Protein AF-A0A8K0D5B5-F1 (afdb_monomer_lite)

Secondary structure (DSSP, 8-state):
--HHHHHHHHHHHHTSHHHHHHHHHTTTPSSP-TTS--GGGGGGGGGGG----------------------------S---------PPPPPPPP--

Radius of gyration: 24.74 Å; chains: 1; bounding box: 43×56×56 Å

Sequence (97 aa):
MRLPEICIKAWDKAATPTNIRFGFRCTGIWPFDKNIFTEEDFMCCYVTDRTKTPDKESVTSRAVESPKPGPSKLNLDASSNFEKGFVSPYPKAPERN

Structure (mmCIF, N/CA/C/O backbo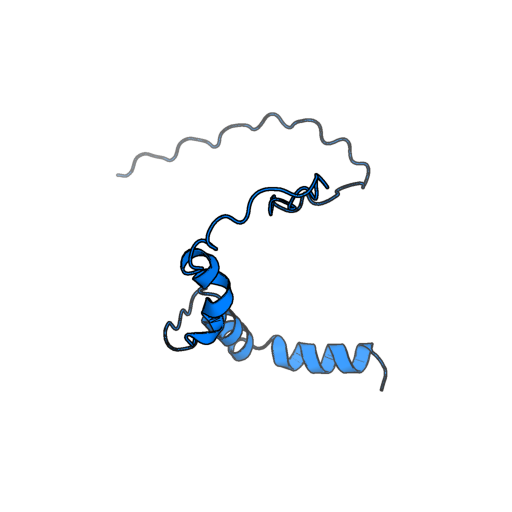ne):
data_AF-A0A8K0D5B5-F1
#
_entry.id   AF-A0A8K0D5B5-F1
#
loop_
_atom_site.group_PDB
_atom_site.id
_atom_site.type_symbol
_atom_site.label_atom_id
_atom_site.label_alt_id
_atom_site.label_comp_id
_atom_site.label_asym_id
_atom_site.label_entity_id
_atom_site.label_seq_id
_atom_site.pdbx_PDB_ins_code
_atom_site.Cartn_x
_atom_site.Cartn_y
_atom_site.Cartn_z
_atom_site.occupancy
_atom_site.B_iso_or_equiv
_atom_site.auth_seq_id
_atom_site.auth_comp_id
_atom_site.auth_asym_id
_atom_site.auth_atom_id
_atom_site.pdbx_PDB_model_num
ATOM 1 N N . MET A 1 1 ? 21.269 -17.263 -3.914 1.00 69.12 1 MET A N 1
ATOM 2 C CA . MET A 1 1 ? 20.442 -16.049 -4.062 1.00 69.12 1 MET A CA 1
ATOM 3 C C . MET A 1 1 ? 20.878 -15.076 -2.985 1.00 69.12 1 MET A C 1
ATOM 5 O O . MET A 1 1 ? 20.849 -15.456 -1.818 1.00 69.12 1 MET A O 1
ATOM 9 N N . ARG A 1 2 ? 21.392 -13.900 -3.348 1.00 91.44 2 ARG A N 1
ATOM 10 C CA . ARG A 1 2 ? 21.843 -12.904 -2.359 1.00 91.44 2 ARG A CA 1
ATOM 11 C C . ARG A 1 2 ? 20.741 -11.884 -2.082 1.00 91.44 2 ARG A C 1
ATOM 13 O O . ARG A 1 2 ? 19.934 -11.606 -2.963 1.00 91.44 2 ARG A O 1
ATOM 20 N N . LEU A 1 3 ? 20.731 -11.314 -0.874 1.00 94.81 3 LEU A N 1
ATOM 21 C CA . LEU A 1 3 ? 19.733 -10.326 -0.439 1.00 94.81 3 LEU A CA 1
ATOM 22 C C . LEU A 1 3 ? 19.490 -9.203 -1.474 1.00 94.81 3 LEU A C 1
ATOM 24 O O . LEU A 1 3 ? 18.326 -8.946 -1.778 1.00 94.81 3 LEU A O 1
ATOM 28 N N . PRO A 1 4 ? 20.524 -8.606 -2.108 1.00 96.06 4 PRO A N 1
ATOM 29 C CA . PRO A 1 4 ? 20.305 -7.566 -3.115 1.00 96.06 4 PRO A CA 1
ATOM 30 C C . PRO A 1 4 ? 19.493 -8.043 -4.326 1.00 96.06 4 PRO A C 1
ATOM 32 O O . PRO A 1 4 ? 18.618 -7.330 -4.802 1.00 96.06 4 PRO A O 1
ATOM 35 N N . GLU A 1 5 ? 19.727 -9.269 -4.800 1.00 96.19 5 GLU A N 1
ATOM 36 C CA . GLU A 1 5 ? 19.027 -9.823 -5.967 1.00 96.19 5 GLU A CA 1
ATOM 37 C C . GLU A 1 5 ? 17.532 -10.030 -5.696 1.00 96.19 5 GLU A C 1
ATOM 39 O O . GLU A 1 5 ? 16.712 -9.912 -6.606 1.00 96.19 5 GLU A O 1
ATOM 44 N N . ILE A 1 6 ? 17.168 -10.352 -4.451 1.00 96.12 6 ILE A N 1
ATOM 45 C CA . ILE A 1 6 ? 15.772 -10.520 -4.029 1.00 96.12 6 ILE A CA 1
ATOM 46 C C . ILE A 1 6 ? 15.088 -9.156 -3.967 1.00 96.12 6 ILE A C 1
ATOM 48 O O . ILE A 1 6 ? 13.995 -8.996 -4.509 1.00 96.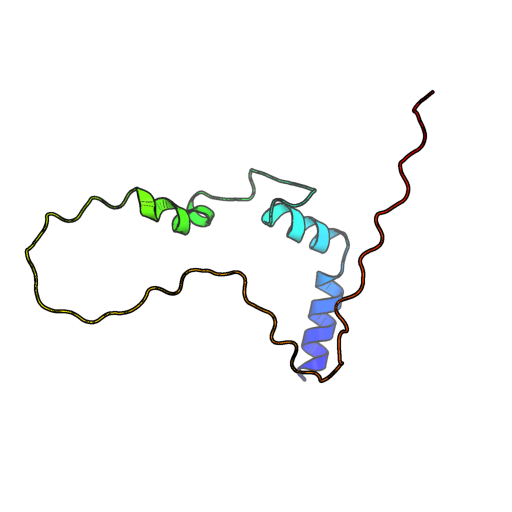12 6 ILE A O 1
ATOM 52 N N . CYS A 1 7 ? 15.750 -8.168 -3.360 1.00 95.81 7 CYS A N 1
ATOM 53 C CA . CYS A 1 7 ? 15.220 -6.814 -3.241 1.00 95.81 7 CYS A CA 1
ATOM 54 C C . CYS A 1 7 ? 14.993 -6.167 -4.610 1.00 95.81 7 CYS A C 1
ATOM 56 O O . CYS A 1 7 ? 13.930 -5.597 -4.824 1.00 95.81 7 CYS A O 1
ATOM 58 N N . ILE A 1 8 ? 15.933 -6.308 -5.551 1.00 96.75 8 ILE A N 1
ATOM 59 C CA . ILE A 1 8 ? 15.790 -5.765 -6.913 1.00 96.75 8 ILE A CA 1
ATOM 60 C C . ILE A 1 8 ? 14.578 -6.388 -7.617 1.00 96.75 8 ILE A C 1
ATOM 62 O O . ILE A 1 8 ? 13.713 -5.676 -8.117 1.00 96.75 8 ILE A O 1
ATOM 66 N N . LYS A 1 9 ? 14.439 -7.719 -7.567 1.00 95.44 9 LYS A N 1
ATOM 67 C CA . LYS A 1 9 ? 13.289 -8.415 -8.170 1.00 95.44 9 LYS A CA 1
ATOM 68 C C . LYS A 1 9 ? 11.949 -8.012 -7.551 1.00 95.44 9 LYS A C 1
ATOM 70 O O . LYS A 1 9 ? 10.936 -7.996 -8.248 1.00 95.44 9 LYS A O 1
ATOM 75 N N . ALA A 1 10 ? 11.919 -7.748 -6.245 1.00 94.50 10 ALA A N 1
ATOM 76 C CA . ALA A 1 10 ? 10.726 -7.258 -5.562 1.00 94.50 10 ALA A CA 1
ATOM 77 C C . ALA A 1 10 ? 10.422 -5.800 -5.942 1.00 94.50 10 ALA A C 1
ATOM 79 O O . ALA A 1 10 ? 9.267 -5.470 -6.209 1.00 94.50 10 ALA A O 1
ATOM 80 N N . TRP A 1 11 ? 11.456 -4.960 -6.019 1.00 94.88 11 TRP A N 1
ATOM 81 C CA . TRP A 1 11 ? 11.357 -3.553 -6.392 1.00 94.88 11 TRP A CA 1
ATOM 82 C C . TRP A 1 11 ? 10.763 -3.372 -7.786 1.00 94.88 11 TRP A C 1
ATOM 84 O O . TRP A 1 11 ? 9.765 -2.669 -7.922 1.00 94.88 11 TRP A O 1
ATOM 94 N N . ASP A 1 12 ? 11.290 -4.072 -8.792 1.00 95.50 12 ASP A N 1
ATOM 95 C CA . ASP A 1 12 ? 10.818 -3.959 -10.179 1.00 95.50 12 ASP A CA 1
ATOM 96 C C . ASP A 1 12 ? 9.330 -4.309 -10.318 1.00 95.50 12 ASP A C 1
ATOM 98 O O . ASP A 1 12 ? 8.611 -3.734 -11.134 1.00 95.50 12 ASP A O 1
ATOM 102 N N . LYS A 1 13 ? 8.836 -5.233 -9.485 1.00 94.75 13 LYS A N 1
ATOM 103 C CA . LYS A 1 13 ? 7.411 -5.575 -9.431 1.00 94.75 13 LYS A CA 1
ATOM 104 C C . LYS A 1 13 ? 6.604 -4.512 -8.692 1.00 94.75 13 LYS A C 1
ATOM 106 O O . LYS A 1 13 ? 5.539 -4.116 -9.166 1.00 94.75 13 LYS A O 1
ATOM 111 N N . ALA A 1 14 ? 7.065 -4.068 -7.526 1.00 93.69 14 ALA A N 1
ATOM 112 C CA . ALA A 1 14 ? 6.332 -3.135 -6.674 1.00 93.69 14 ALA A CA 1
ATOM 113 C C . ALA A 1 14 ? 6.240 -1.725 -7.281 1.00 93.69 14 ALA A C 1
ATOM 115 O O . ALA A 1 14 ? 5.173 -1.115 -7.243 1.00 93.69 14 ALA A O 1
ATOM 116 N N . ALA A 1 15 ? 7.315 -1.233 -7.900 1.00 93.94 15 ALA A N 1
ATOM 117 C CA . ALA A 1 15 ? 7.442 0.123 -8.439 1.00 93.94 15 ALA A CA 1
ATOM 118 C C . ALA A 1 15 ? 6.730 0.331 -9.793 1.00 93.94 15 ALA A C 1
ATOM 120 O O . ALA A 1 15 ? 7.125 1.172 -10.599 1.00 93.94 15 ALA A O 1
ATOM 121 N N . THR A 1 16 ? 5.662 -0.423 -10.059 1.00 95.38 16 THR A N 1
ATOM 122 C CA . THR A 1 16 ? 4.811 -0.222 -11.236 1.00 95.38 16 THR A CA 1
ATOM 123 C C . THR A 1 16 ? 3.630 0.688 -10.887 1.00 95.38 16 THR A C 1
ATOM 125 O O . THR A 1 16 ? 3.087 0.588 -9.782 1.00 95.38 16 THR A O 1
ATOM 128 N N . PRO A 1 17 ? 3.151 1.544 -11.813 1.00 91.44 17 PRO A N 1
ATOM 129 C CA . PRO A 1 17 ? 2.003 2.416 -11.549 1.00 91.44 17 PRO A CA 1
ATOM 130 C C . PRO A 1 17 ? 0.762 1.655 -11.071 1.00 91.44 17 PRO A C 1
ATOM 132 O O . PRO A 1 17 ? 0.004 2.153 -10.243 1.00 91.44 17 PRO A O 1
ATOM 135 N N . THR A 1 18 ? 0.565 0.438 -11.575 1.00 91.94 18 THR A N 1
ATOM 136 C CA . THR A 1 18 ? -0.535 -0.443 -11.187 1.00 91.94 18 THR A CA 1
ATOM 137 C C . THR A 1 18 ? -0.436 -0.847 -9.715 1.00 91.94 18 THR A C 1
ATOM 139 O O . THR A 1 18 ? -1.390 -0.642 -8.967 1.00 91.94 18 THR A O 1
ATOM 142 N N . ASN A 1 19 ? 0.719 -1.350 -9.274 1.00 91.06 19 ASN A N 1
ATOM 143 C CA . ASN A 1 19 ? 0.899 -1.822 -7.899 1.00 91.06 19 ASN A CA 1
ATOM 144 C C . ASN A 1 19 ? 0.938 -0.671 -6.888 1.00 91.06 19 ASN A C 1
ATOM 146 O O . ASN A 1 19 ? 0.364 -0.792 -5.808 1.00 91.06 19 ASN A O 1
ATOM 150 N N . ILE A 1 20 ? 1.500 0.480 -7.268 1.00 90.00 20 ILE A N 1
ATOM 151 C CA . ILE A 1 20 ? 1.442 1.705 -6.457 1.00 90.00 20 ILE A CA 1
ATOM 152 C C . ILE A 1 20 ? -0.017 2.133 -6.231 1.00 90.00 20 ILE A C 1
ATOM 154 O O . ILE A 1 20 ? -0.422 2.385 -5.097 1.00 90.00 20 ILE A O 1
ATOM 158 N N . ARG A 1 21 ? -0.841 2.164 -7.290 1.00 88.38 21 ARG A N 1
ATOM 159 C CA . ARG A 1 21 ? -2.272 2.509 -7.177 1.00 88.38 21 ARG A CA 1
ATOM 160 C C . ARG A 1 21 ? -3.040 1.514 -6.311 1.00 88.38 21 ARG A C 1
ATOM 162 O O . ARG A 1 21 ? -3.917 1.938 -5.568 1.00 88.38 21 ARG A O 1
ATOM 169 N N . PHE A 1 22 ? -2.726 0.221 -6.395 1.0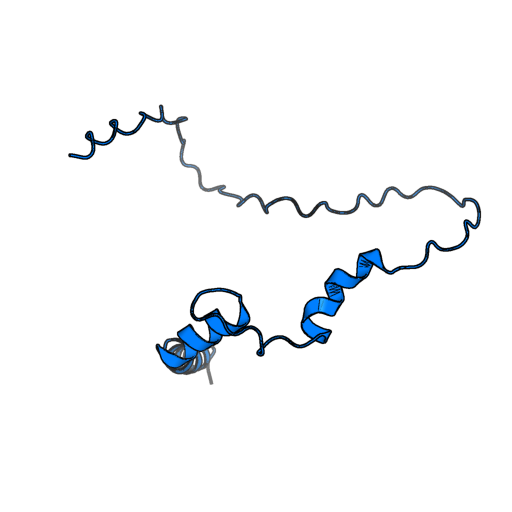0 85.62 22 PHE A N 1
ATOM 170 C CA . PHE A 1 22 ? -3.315 -0.784 -5.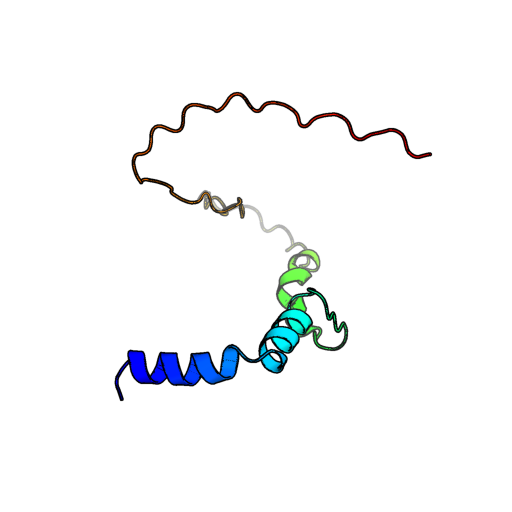507 1.00 85.62 22 PHE A CA 1
ATOM 171 C C . PHE A 1 22 ? -2.962 -0.535 -4.036 1.00 85.62 22 PHE A C 1
ATOM 173 O O . PHE A 1 22 ? -3.846 -0.626 -3.191 1.00 85.62 22 PHE A O 1
ATOM 180 N N . GLY A 1 23 ? -1.725 -0.132 -3.732 1.00 82.69 23 GLY A N 1
ATOM 181 C CA . GLY A 1 23 ? -1.334 0.254 -2.372 1.00 82.69 23 GLY A CA 1
ATOM 182 C C . GLY A 1 23 ? -2.140 1.436 -1.816 1.00 82.69 23 GLY A C 1
ATOM 183 O O . GLY A 1 23 ? -2.506 1.443 -0.641 1.00 82.69 23 GLY A O 1
ATOM 184 N N . PHE A 1 24 ? -2.486 2.415 -2.656 1.00 84.44 24 PHE A N 1
ATOM 185 C CA . PHE A 1 24 ? -3.325 3.543 -2.235 1.00 84.44 24 PHE A CA 1
ATOM 186 C C . PHE A 1 24 ? -4.780 3.143 -1.970 1.00 84.44 24 PHE A C 1
ATOM 188 O O . PHE A 1 24 ? -5.342 3.568 -0.959 1.00 84.44 24 PHE A O 1
ATOM 195 N N . ARG A 1 25 ? -5.347 2.237 -2.781 1.00 83.31 25 ARG A N 1
ATOM 196 C CA . ARG A 1 25 ? -6.709 1.708 -2.569 1.00 83.31 25 ARG A CA 1
ATOM 197 C C . ARG A 1 25 ? -6.905 1.151 -1.160 1.00 83.31 25 ARG A C 1
ATOM 199 O O . ARG A 1 25 ? -7.908 1.473 -0.533 1.00 83.31 25 ARG A O 1
ATOM 206 N N . CYS A 1 26 ? -5.926 0.403 -0.649 1.00 75.75 26 CYS A N 1
ATOM 207 C CA . CYS A 1 26 ? -5.967 -0.221 0.679 1.00 75.75 26 CYS A CA 1
ATOM 208 C C . CYS A 1 26 ? -5.656 0.721 1.851 1.00 75.75 26 CYS A C 1
ATOM 210 O O . CYS A 1 26 ? -5.707 0.289 2.993 1.00 75.75 26 CYS A O 1
ATOM 212 N N . THR A 1 27 ? -5.253 1.971 1.617 1.00 74.62 27 THR A N 1
ATOM 213 C CA . THR A 1 27 ? -4.823 2.890 2.695 1.00 74.62 27 THR A CA 1
ATOM 214 C C . THR A 1 27 ? -5.733 4.104 2.843 1.00 74.62 27 THR A C 1
ATOM 216 O O . THR A 1 27 ? -5.449 4.999 3.634 1.00 74.62 27 THR A O 1
ATOM 219 N N . GLY A 1 28 ? -6.835 4.154 2.089 1.00 73.50 28 GLY A N 1
ATOM 220 C CA . GLY A 1 28 ? -7.724 5.315 2.088 1.00 73.50 28 GLY A CA 1
ATOM 221 C C . GLY A 1 28 ? -7.202 6.496 1.261 1.00 73.50 28 GLY A C 1
ATOM 222 O O . GLY A 1 28 ? -7.813 7.562 1.271 1.00 73.50 28 GLY A O 1
ATOM 223 N N . ILE A 1 29 ? -6.084 6.330 0.542 1.00 81.69 29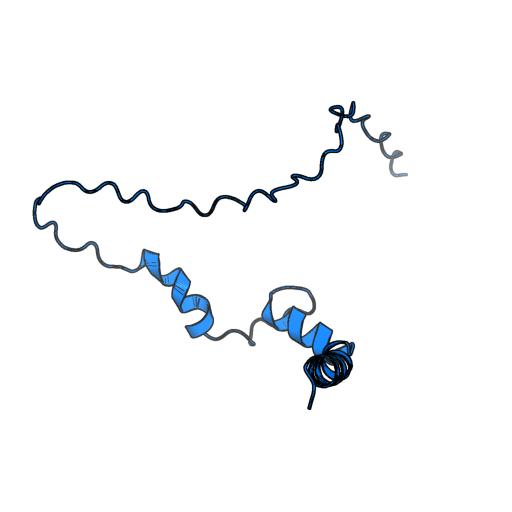 ILE A N 1
ATOM 224 C CA . ILE A 1 29 ? -5.476 7.362 -0.309 1.00 81.69 29 ILE A CA 1
ATOM 225 C C . ILE A 1 29 ? -5.987 7.188 -1.746 1.00 81.69 29 ILE A C 1
ATOM 227 O O . ILE A 1 29 ? -6.223 6.076 -2.208 1.00 81.69 29 ILE A O 1
ATOM 231 N N . TRP A 1 30 ? -6.187 8.285 -2.481 1.00 76.75 30 TRP A N 1
ATOM 232 C CA . TRP A 1 30 ? -6.706 8.218 -3.851 1.00 76.75 30 TRP A CA 1
ATOM 233 C C . TRP A 1 30 ? -5.796 7.387 -4.788 1.00 76.75 30 TRP A C 1
ATOM 235 O O . TRP A 1 30 ? -4.590 7.642 -4.837 1.00 76.75 30 TRP A O 1
ATOM 245 N N . PRO A 1 31 ? -6.340 6.458 -5.603 1.00 81.94 31 PRO A N 1
ATOM 246 C CA . PRO A 1 31 ? -7.758 6.112 -5.744 1.00 81.94 31 PRO A CA 1
ATOM 247 C C . PRO A 1 31 ? -8.275 5.278 -4.568 1.00 81.94 31 PRO A C 1
ATOM 249 O O . PRO A 1 31 ? -7.735 4.218 -4.284 1.00 81.94 31 PRO A O 1
ATOM 252 N N . PHE A 1 32 ? -9.354 5.742 -3.938 1.00 81.75 32 PHE A N 1
ATOM 253 C CA . PHE A 1 32 ? -9.974 5.089 -2.786 1.00 81.75 32 PHE A CA 1
ATOM 254 C C . PHE A 1 32 ? -10.993 4.036 -3.233 1.00 81.75 32 PHE A C 1
ATOM 256 O O . PHE A 1 32 ? -11.834 4.318 -4.088 1.00 81.75 32 PHE A O 1
ATOM 263 N N . ASP A 1 33 ? -10.942 2.848 -2.632 1.00 86.00 33 ASP A N 1
ATOM 264 C CA . ASP A 1 33 ? -11.944 1.797 -2.809 1.00 86.00 33 ASP A CA 1
ATOM 265 C C . ASP A 1 33 ? -12.461 1.351 -1.438 1.00 86.00 33 ASP A C 1
ATOM 267 O O . ASP A 1 33 ? -11.736 0.738 -0.663 1.00 86.00 33 ASP A O 1
ATOM 271 N N . LYS A 1 34 ? -13.720 1.666 -1.124 1.00 83.12 34 LYS A N 1
ATOM 272 C CA . LYS A 1 34 ? -14.319 1.333 0.178 1.00 83.12 34 LYS A CA 1
ATOM 273 C C . LYS A 1 34 ? -14.618 -0.157 0.349 1.00 83.12 34 LYS A C 1
ATOM 275 O O . LYS A 1 34 ? -14.813 -0.598 1.472 1.00 83.12 34 LYS A O 1
ATOM 280 N N . ASN A 1 35 ? -14.714 -0.904 -0.751 1.00 88.31 35 ASN A N 1
ATOM 281 C CA . ASN A 1 35 ? -15.115 -2.311 -0.720 1.00 88.31 35 ASN A CA 1
ATOM 282 C C . ASN A 1 35 ? -13.915 -3.248 -0.528 1.00 88.31 35 ASN A C 1
ATOM 284 O O . ASN A 1 35 ? -14.096 -4.461 -0.492 1.00 88.31 35 ASN A O 1
ATOM 288 N N . ILE A 1 36 ? -12.696 -2.699 -0.472 1.00 87.81 36 ILE A N 1
ATOM 289 C CA . ILE A 1 36 ? -11.470 -3.482 -0.303 1.00 87.81 36 ILE A CA 1
ATOM 290 C C . ILE A 1 36 ? -11.229 -3.890 1.151 1.00 87.81 36 ILE A C 1
ATOM 292 O O . ILE A 1 36 ? -10.528 -4.869 1.382 1.00 87.81 36 ILE A O 1
ATOM 296 N N . PHE A 1 37 ? -11.796 -3.144 2.102 1.00 85.06 37 PHE A N 1
ATOM 297 C CA . PHE A 1 37 ? -11.687 -3.432 3.525 1.00 85.06 37 PHE A CA 1
ATOM 298 C C . PHE A 1 37 ? -12.809 -4.366 3.953 1.00 85.06 37 PHE A C 1
ATOM 300 O O . PHE A 1 37 ? -13.975 -4.131 3.617 1.00 85.06 37 PHE A O 1
ATOM 307 N N . THR A 1 38 ? -12.465 -5.399 4.711 1.00 89.06 38 THR A N 1
ATOM 308 C CA . THR A 1 38 ? -13.444 -6.264 5.370 1.00 89.06 38 THR A CA 1
ATOM 309 C C . THR A 1 38 ? -13.645 -5.828 6.819 1.00 89.06 38 THR A C 1
ATOM 311 O O . THR A 1 38 ? -12.907 -4.996 7.343 1.00 89.06 38 THR A O 1
ATOM 314 N N . GLU A 1 39 ? -14.662 -6.372 7.488 1.00 87.06 39 GLU A N 1
ATOM 315 C CA . GLU A 1 39 ? -14.922 -6.072 8.903 1.00 87.06 39 GLU A CA 1
ATOM 316 C C . GLU A 1 39 ? -13.716 -6.449 9.788 1.00 87.06 39 GLU A C 1
ATOM 318 O O . GLU A 1 39 ? -13.404 -5.772 10.770 1.00 87.06 39 GLU A O 1
ATOM 323 N N . GLU A 1 40 ? -12.977 -7.495 9.400 1.00 88.56 40 GLU A N 1
ATOM 324 C CA . GLU A 1 40 ? -11.773 -7.956 10.092 1.00 88.56 40 GLU A CA 1
ATOM 325 C C . GLU A 1 40 ? -10.670 -6.888 10.146 1.00 88.56 40 GLU A C 1
ATOM 327 O O . GLU A 1 40 ? -9.973 -6.777 11.159 1.00 88.56 40 GLU A O 1
ATOM 332 N N . ASP A 1 41 ? -10.546 -6.051 9.111 1.00 85.88 41 ASP A N 1
ATOM 333 C CA . ASP A 1 41 ? -9.566 -4.957 9.063 1.00 85.88 41 ASP A CA 1
ATOM 334 C C . ASP A 1 41 ? -9.842 -3.880 10.132 1.00 85.88 41 ASP A C 1
ATOM 336 O O . ASP A 1 41 ? -8.936 -3.142 10.534 1.00 85.88 41 ASP A O 1
ATOM 340 N N . PHE A 1 42 ? -11.074 -3.822 10.652 1.00 85.88 42 PHE A N 1
ATOM 341 C CA . PHE A 1 42 ? -11.505 -2.906 11.711 1.00 85.88 42 PHE A CA 1
ATOM 342 C C . PHE A 1 42 ? -11.546 -3.561 13.100 1.00 85.88 42 PHE A C 1
ATOM 344 O O . PHE A 1 42 ? -11.908 -2.898 14.075 1.00 85.88 42 PHE A O 1
ATOM 351 N N . MET A 1 43 ? -11.104 -4.820 13.254 1.00 85.88 43 MET A N 1
ATOM 352 C CA . MET A 1 43 ? -11.172 -5.546 14.534 1.00 85.88 43 MET A CA 1
ATOM 353 C C . MET A 1 43 ? -10.491 -4.839 15.707 1.00 85.88 43 MET A C 1
ATOM 355 O O . MET A 1 43 ? -10.950 -4.910 16.850 1.00 85.88 43 MET A O 1
ATOM 359 N N . CYS A 1 44 ? -9.409 -4.112 15.433 1.00 78.31 44 CYS A N 1
ATOM 360 C CA . CYS A 1 44 ? -8.692 -3.329 16.436 1.00 78.31 44 CYS A CA 1
ATOM 361 C C . CYS A 1 44 ? -9.503 -2.138 16.979 1.00 78.31 44 CYS A C 1
ATOM 363 O O . CYS A 1 44 ? -9.141 -1.591 18.021 1.00 78.31 44 CYS A O 1
ATOM 365 N N . CYS A 1 45 ? -10.586 -1.731 16.311 1.00 82.06 45 CYS A N 1
ATOM 366 C CA . CYS A 1 45 ? -11.430 -0.608 16.710 1.00 82.06 45 CYS A CA 1
ATOM 367 C C . CYS A 1 45 ? -12.550 -0.999 17.694 1.00 82.06 45 CYS A C 1
ATOM 369 O O . CYS A 1 45 ? -12.997 -0.127 18.434 1.00 82.06 45 CYS A O 1
ATOM 371 N N . TYR A 1 46 ? -12.931 -2.280 17.822 1.00 83.75 46 TYR A N 1
ATOM 372 C CA . TYR A 1 46 ? -13.987 -2.736 18.759 1.00 83.75 46 TYR A CA 1
ATOM 373 C C . TYR A 1 46 ? -13.573 -2.731 20.242 1.00 83.75 46 TYR A C 1
ATOM 375 O O . TYR A 1 46 ? -14.180 -3.386 21.090 1.00 83.75 46 TYR A O 1
ATOM 383 N N . VAL A 1 47 ? -12.521 -1.996 20.608 1.00 77.06 47 VAL A N 1
ATOM 384 C CA . VAL A 1 47 ? -12.100 -1.834 22.010 1.00 77.06 47 VAL A CA 1
ATOM 385 C C . VAL A 1 47 ? -13.202 -1.168 22.845 1.00 77.06 47 VAL A C 1
ATOM 387 O O . VAL A 1 47 ? -13.269 -1.402 24.051 1.00 77.06 47 VAL A O 1
ATOM 390 N N . THR A 1 48 ? -14.086 -0.396 22.208 1.00 81.31 48 THR A N 1
ATOM 391 C CA . THR A 1 48 ? -15.244 0.253 22.835 1.00 81.31 48 THR A CA 1
ATOM 392 C C . THR A 1 48 ? -16.366 -0.707 23.228 1.00 81.31 48 THR A C 1
ATOM 394 O O . THR A 1 48 ? -17.094 -0.398 24.166 1.00 81.31 48 THR A O 1
ATOM 397 N N . ASP A 1 49 ? -16.474 -1.880 22.596 1.00 77.56 49 ASP A N 1
ATOM 398 C CA . ASP A 1 49 ? -17.585 -2.826 22.823 1.00 77.56 49 ASP A CA 1
ATOM 399 C C . ASP A 1 49 ? -17.297 -3.837 23.940 1.00 77.56 49 ASP A C 1
ATOM 401 O O . ASP A 1 49 ? -18.069 -4.760 24.211 1.00 77.56 49 ASP A O 1
ATOM 405 N N . ARG A 1 50 ? -16.166 -3.667 24.631 1.00 79.19 50 ARG A N 1
ATOM 406 C CA . ARG A 1 50 ? -15.819 -4.476 25.796 1.00 79.19 50 ARG A CA 1
ATOM 407 C C . ARG A 1 50 ? -16.802 -4.161 26.919 1.00 79.19 50 ARG A C 1
ATOM 409 O O . ARG A 1 50 ? -16.811 -3.056 27.459 1.00 79.19 50 ARG A O 1
ATOM 416 N N . THR A 1 51 ? -17.596 -5.152 27.316 1.00 80.69 51 THR A N 1
ATOM 417 C CA . THR A 1 51 ? -18.432 -5.057 28.517 1.00 80.69 51 THR A CA 1
ATOM 418 C C . THR A 1 51 ? -17.554 -4.695 29.711 1.00 80.69 51 THR A C 1
ATOM 420 O O . THR A 1 51 ? -16.538 -5.360 29.938 1.00 80.69 51 THR A O 1
ATOM 423 N N . LYS A 1 52 ? -17.938 -3.672 30.486 1.00 76.12 52 LYS A N 1
ATOM 424 C CA . LYS A 1 52 ? -17.274 -3.354 31.755 1.00 76.12 52 LYS A CA 1
ATOM 425 C C . LYS A 1 52 ? -17.282 -4.628 32.601 1.00 76.12 52 LYS A C 1
ATOM 427 O O . LYS A 1 52 ? -18.351 -5.120 32.958 1.00 76.12 52 LYS A O 1
ATOM 432 N N . THR A 1 53 ? -16.111 -5.205 32.863 1.00 73.38 53 THR A N 1
ATOM 433 C CA . THR A 1 53 ? -16.012 -6.356 33.764 1.00 73.38 53 THR A CA 1
ATOM 434 C C . THR A 1 53 ? -16.615 -5.948 35.106 1.00 73.38 53 THR A C 1
ATOM 436 O O . THR A 1 53 ? -16.254 -4.873 35.591 1.00 73.38 53 THR A O 1
ATOM 439 N N . PRO A 1 54 ? -17.529 -6.742 35.694 1.00 69.19 54 PRO A N 1
ATOM 440 C CA . PRO A 1 54 ? -18.088 -6.424 36.999 1.00 69.19 54 PRO A CA 1
ATOM 441 C C . PRO A 1 54 ? -16.935 -6.293 37.991 1.00 69.19 54 PRO A C 1
ATOM 443 O O . PRO A 1 54 ? -16.074 -7.173 38.071 1.00 69.19 54 PRO A O 1
ATOM 446 N N . ASP A 1 55 ? -16.899 -5.146 38.663 1.00 60.53 55 ASP A N 1
ATOM 447 C CA . ASP A 1 55 ? -15.825 -4.718 39.546 1.00 60.53 55 ASP A CA 1
ATOM 448 C C . ASP A 1 55 ? -15.581 -5.805 40.614 1.00 60.53 55 ASP A C 1
ATOM 450 O O . ASP A 1 55 ? -16.370 -5.978 41.540 1.00 60.53 55 ASP A O 1
ATOM 454 N N . LYS A 1 56 ? -14.501 -6.583 40.470 1.00 60.25 56 LYS A N 1
ATOM 455 C CA . LYS A 1 56 ? -13.928 -7.332 41.592 1.00 60.25 56 LYS A CA 1
ATOM 456 C C . LYS A 1 56 ? -12.867 -6.443 42.215 1.00 60.25 56 LYS A C 1
ATOM 458 O O . LYS A 1 56 ? -11.869 -6.115 41.578 1.00 60.25 56 LYS A O 1
ATOM 463 N N . GLU A 1 57 ? -13.152 -6.015 43.435 1.00 57.00 57 GLU A N 1
ATOM 464 C CA . GLU A 1 57 ? -12.332 -5.125 44.243 1.00 57.00 57 GLU A CA 1
ATOM 465 C C . GLU A 1 57 ? -10.864 -5.590 44.338 1.00 57.00 57 GLU A C 1
ATOM 467 O O . GLU A 1 57 ? -10.561 -6.753 44.594 1.00 57.00 57 GLU A O 1
ATOM 472 N N . SER A 1 58 ? -9.976 -4.626 44.082 1.00 61.94 58 SER A N 1
ATOM 473 C CA . SER A 1 58 ? -8.561 -4.482 44.458 1.00 61.94 58 SER A CA 1
ATOM 474 C C . SER A 1 58 ? -7.727 -5.715 44.849 1.00 61.94 58 SER A C 1
ATOM 476 O O . SER A 1 58 ? -7.855 -6.227 45.959 1.00 61.94 58 SER A O 1
ATOM 478 N N . VAL A 1 59 ? -6.665 -5.978 44.073 1.00 50.41 59 VAL A N 1
ATOM 479 C CA . VAL A 1 59 ? -5.341 -6.273 44.656 1.00 50.41 59 VAL A CA 1
ATOM 480 C C . VAL A 1 59 ? -4.242 -5.505 43.902 1.00 50.41 59 VAL A C 1
ATOM 482 O O . VAL A 1 59 ? -3.916 -5.802 42.759 1.00 50.41 59 VAL A O 1
ATOM 485 N N . THR A 1 60 ? -3.707 -4.503 44.603 1.00 43.75 60 THR A N 1
ATOM 486 C CA . THR A 1 60 ? -2.321 -3.996 44.629 1.00 43.75 60 THR A CA 1
ATOM 487 C C . THR A 1 60 ? -1.585 -3.678 43.314 1.00 43.75 60 THR A C 1
ATOM 489 O O . THR A 1 60 ? -1.039 -4.534 42.626 1.00 43.75 60 THR A O 1
ATOM 492 N N . SER A 1 61 ? -1.475 -2.365 43.079 1.00 57.69 61 SER A N 1
ATOM 493 C CA . SER A 1 61 ? -0.434 -1.603 42.369 1.00 57.69 61 SER A CA 1
ATOM 494 C C . SER A 1 61 ? 0.727 -2.364 41.699 1.00 57.69 61 SER A C 1
ATOM 496 O O . SER A 1 61 ? 1.710 -2.731 42.347 1.00 57.69 61 SER A O 1
ATOM 498 N N . ARG A 1 62 ? 0.731 -2.361 40.363 1.00 52.00 62 ARG A N 1
ATOM 499 C CA . ARG A 1 62 ? 1.924 -2.011 39.578 1.00 52.00 62 ARG A CA 1
ATOM 500 C C . ARG A 1 62 ? 1.509 -1.000 38.520 1.00 52.00 62 ARG A C 1
ATOM 502 O O . ARG A 1 62 ? 0.701 -1.312 37.652 1.00 52.00 62 ARG A O 1
ATOM 509 N N . ALA A 1 63 ? 2.039 0.215 38.626 1.00 52.41 63 ALA A N 1
ATOM 510 C CA . ALA A 1 63 ? 1.930 1.219 37.582 1.00 52.41 63 ALA A CA 1
ATOM 511 C C . ALA A 1 63 ? 2.669 0.705 36.338 1.00 52.41 63 ALA A C 1
ATOM 513 O O . ALA A 1 63 ? 3.879 0.863 36.215 1.00 52.41 63 ALA A O 1
ATOM 514 N N . VAL A 1 64 ? 1.948 0.034 35.442 1.00 50.78 64 VAL A N 1
ATOM 515 C CA . VAL A 1 64 ? 2.374 -0.114 34.052 1.00 50.78 64 VAL A CA 1
ATOM 516 C C . VAL A 1 64 ? 1.700 1.026 33.316 1.00 50.78 64 VAL A C 1
ATOM 518 O O . VAL A 1 64 ? 0.535 0.953 32.926 1.00 50.78 64 VAL A O 1
ATOM 521 N N . GLU A 1 65 ? 2.427 2.133 33.240 1.00 51.16 65 GLU A N 1
ATOM 522 C CA . GLU A 1 65 ? 2.076 3.279 32.422 1.00 51.16 65 GLU A CA 1
ATOM 523 C C . GLU A 1 65 ? 1.843 2.775 30.993 1.00 51.16 65 GLU A C 1
ATOM 525 O O . GLU A 1 65 ? 2.748 2.267 30.332 1.00 51.16 65 GLU A O 1
ATOM 530 N N . SER A 1 66 ? 0.589 2.819 30.544 1.00 61.84 66 SER A N 1
ATOM 531 C CA . SER A 1 66 ? 0.250 2.487 29.164 1.00 61.84 66 SER A CA 1
ATOM 532 C C . SER A 1 66 ? 0.980 3.484 28.262 1.00 61.84 66 SER A C 1
ATOM 534 O O . SER A 1 66 ? 0.797 4.689 28.472 1.00 61.84 66 SER A O 1
ATOM 536 N N . PRO A 1 67 ? 1.792 3.055 27.276 1.00 57.66 67 PRO A N 1
ATOM 537 C CA . PRO A 1 67 ? 2.399 3.997 26.355 1.00 57.66 67 PRO A CA 1
ATOM 538 C C . PRO A 1 67 ? 1.259 4.684 25.610 1.00 57.66 67 PRO A C 1
ATOM 540 O O . PRO A 1 67 ? 0.563 4.063 24.807 1.00 57.66 67 PRO A O 1
ATOM 543 N N . LYS A 1 68 ? 1.023 5.967 25.899 1.00 66.06 68 LYS A N 1
ATOM 544 C CA . LYS A 1 68 ? 0.210 6.799 25.014 1.00 66.06 68 LYS A CA 1
ATOM 545 C C . LYS A 1 68 ? 0.867 6.693 23.636 1.00 66.06 68 LYS A C 1
ATOM 547 O O . LYS A 1 68 ? 2.083 6.898 23.569 1.00 66.06 68 LYS A O 1
ATOM 552 N N . PRO A 1 69 ? 0.128 6.391 22.555 1.00 56.12 69 PRO A N 1
ATOM 553 C CA . PRO A 1 69 ? 0.649 6.568 21.211 1.00 56.12 69 PRO A CA 1
ATOM 554 C C . PRO A 1 69 ? 0.824 8.073 20.997 1.00 56.12 69 PRO A C 1
ATOM 556 O O . PRO A 1 69 ? -0.049 8.775 20.498 1.00 56.12 69 PRO A O 1
ATOM 559 N N . GLY A 1 70 ? 1.932 8.605 21.500 1.00 64.19 70 GLY A N 1
ATOM 560 C CA . GLY A 1 70 ? 2.423 9.908 21.112 1.00 64.19 70 GLY A CA 1
ATOM 561 C C . GLY A 1 70 ? 2.970 9.800 19.691 1.00 64.19 70 GLY A C 1
ATOM 562 O O . GLY A 1 70 ? 3.427 8.721 19.301 1.00 64.19 70 GLY A O 1
ATOM 563 N N . PRO A 1 71 ? 2.957 10.889 18.909 1.00 67.88 71 PRO A N 1
ATOM 564 C CA . PRO A 1 71 ? 3.717 10.916 17.670 1.00 67.88 71 PRO A CA 1
ATOM 565 C C . PRO A 1 71 ? 5.159 10.541 18.011 1.00 67.88 71 PRO A C 1
ATOM 567 O O . PRO A 1 71 ? 5.774 11.163 18.883 1.00 67.88 71 PRO A O 1
ATOM 570 N N . SER A 1 72 ? 5.675 9.486 17.381 1.00 63.66 72 SER A N 1
ATOM 571 C CA . SER A 1 72 ? 7.068 9.082 17.531 1.00 63.66 72 SER A CA 1
ATOM 572 C C . SER A 1 72 ? 7.935 10.301 17.234 1.00 63.66 72 SER A C 1
ATOM 574 O O . SER A 1 72 ? 7.965 10.788 16.104 1.00 63.66 72 SER A O 1
ATOM 576 N N . LYS A 1 73 ? 8.599 10.848 18.257 1.00 57.66 73 LYS A N 1
ATOM 577 C CA . LYS A 1 73 ? 9.598 11.886 18.029 1.00 57.66 73 LYS A CA 1
ATOM 578 C C . LYS A 1 73 ? 10.737 11.221 17.265 1.00 57.66 73 LYS A C 1
ATOM 580 O O . LYS A 1 73 ? 11.360 10.299 17.783 1.00 57.66 73 LYS A O 1
ATOM 585 N N . LEU A 1 74 ? 10.966 11.656 16.028 1.00 48.75 74 LEU A N 1
ATOM 586 C CA . LEU A 1 74 ? 12.185 11.338 15.294 1.00 48.75 74 LEU A CA 1
ATOM 587 C C . LEU A 1 74 ? 13.367 11.781 16.165 1.00 48.75 74 LEU A C 1
ATOM 589 O O . LEU A 1 74 ? 13.485 12.967 16.476 1.00 48.75 74 LEU A O 1
ATOM 593 N N . ASN A 1 75 ? 14.209 10.838 16.590 1.00 49.03 75 ASN A N 1
ATOM 594 C CA . ASN A 1 75 ? 15.521 11.175 17.130 1.00 49.03 75 ASN A CA 1
ATOM 595 C C . ASN A 1 75 ? 16.359 11.685 15.955 1.00 49.03 75 ASN A C 1
ATOM 597 O O . ASN A 1 75 ? 16.794 10.916 15.103 1.00 49.03 75 ASN A O 1
ATOM 601 N N . LEU A 1 76 ? 16.489 13.006 15.873 1.00 55.25 76 LEU A N 1
ATOM 602 C CA . LEU A 1 76 ? 17.455 13.695 15.028 1.00 55.25 76 LEU A CA 1
ATOM 603 C C . LEU A 1 76 ? 18.643 14.067 15.916 1.00 55.25 76 LEU A C 1
ATOM 605 O O . LEU A 1 76 ? 18.830 15.228 16.266 1.00 55.25 76 LEU A O 1
ATOM 609 N N . ASP A 1 77 ? 19.432 13.080 16.321 1.00 48.28 77 ASP A N 1
ATOM 610 C CA . ASP A 1 77 ? 20.769 13.279 16.872 1.00 48.28 77 ASP A CA 1
ATOM 611 C C . ASP A 1 77 ? 21.815 13.118 15.762 1.00 48.28 77 ASP A C 1
ATOM 613 O O . ASP A 1 77 ? 22.684 12.254 15.773 1.00 48.28 77 ASP A O 1
ATOM 617 N N . ALA A 1 78 ? 21.742 14.020 14.787 1.00 50.66 78 ALA A N 1
ATOM 618 C CA . ALA A 1 78 ? 22.909 14.441 14.033 1.00 50.66 78 ALA A CA 1
ATOM 619 C C . ALA A 1 78 ? 23.085 15.930 14.322 1.00 50.66 78 ALA A C 1
ATOM 621 O O . ALA A 1 78 ? 22.225 16.739 13.980 1.00 50.66 78 ALA A O 1
ATOM 622 N N . SER A 1 79 ? 24.166 16.271 15.019 1.00 54.66 79 SER A N 1
ATOM 623 C CA . SER A 1 79 ? 24.534 17.630 15.401 1.00 54.66 79 SER A CA 1
ATOM 624 C C . SER A 1 79 ? 24.489 18.591 14.210 1.00 54.66 79 SER A C 1
ATOM 626 O O . SER A 1 79 ? 25.459 18.742 13.474 1.00 54.66 79 SER A O 1
ATOM 628 N N . SER A 1 80 ? 23.377 19.297 14.057 1.00 57.16 80 SER A N 1
ATOM 629 C CA . SER A 1 80 ? 23.319 20.568 13.353 1.00 57.16 80 SER A CA 1
ATOM 630 C C . SER A 1 80 ? 22.622 21.544 14.281 1.00 57.16 80 SER A C 1
ATOM 632 O O . SER A 1 80 ? 21.468 21.327 14.649 1.00 57.16 80 SER A O 1
ATOM 634 N N . ASN A 1 81 ? 23.337 22.590 14.691 1.00 58.47 81 ASN A N 1
ATOM 635 C CA . ASN A 1 81 ? 22.763 23.729 15.394 1.00 58.47 81 ASN A CA 1
ATOM 636 C C . ASN A 1 81 ? 21.640 24.316 14.527 1.00 58.47 81 ASN A C 1
ATOM 638 O O . ASN A 1 81 ? 21.898 25.110 13.627 1.00 58.47 81 ASN A O 1
ATOM 642 N N . PHE A 1 82 ? 20.398 23.891 14.755 1.00 51.59 82 PHE A N 1
ATOM 643 C CA . PHE A 1 82 ? 19.240 24.531 14.158 1.00 51.59 82 PHE A CA 1
ATOM 644 C C . PHE A 1 82 ? 18.929 25.739 15.034 1.00 51.59 82 PHE A C 1
ATOM 646 O O . PHE A 1 82 ? 18.248 25.627 16.057 1.00 51.59 82 PHE A O 1
ATOM 653 N N . GLU A 1 83 ? 19.489 26.895 14.674 1.00 67.69 83 GLU A N 1
ATOM 654 C CA . GLU A 1 83 ? 18.952 28.159 15.166 1.00 67.69 83 GLU A CA 1
ATOM 655 C C . GLU A 1 83 ? 17.444 28.136 14.917 1.00 67.69 83 GLU A C 1
ATOM 657 O O . GLU A 1 83 ? 16.995 27.755 13.834 1.00 67.69 83 GLU A O 1
ATOM 662 N N . LYS A 1 84 ? 16.647 28.481 15.936 1.00 61.09 84 LYS A N 1
ATOM 663 C CA . LYS A 1 84 ? 15.201 28.638 15.771 1.00 61.09 84 LYS A CA 1
ATOM 664 C C . LYS A 1 84 ? 14.988 29.715 14.715 1.00 61.09 84 LYS A C 1
ATOM 666 O O . LYS A 1 84 ? 15.044 30.900 15.030 1.00 61.09 84 LYS A O 1
ATOM 671 N N . GLY A 1 85 ? 14.803 29.291 13.468 1.00 62.91 85 GLY A N 1
ATOM 672 C CA . GLY A 1 85 ? 14.615 30.193 12.349 1.00 62.91 85 GLY A CA 1
ATOM 673 C C . GLY A 1 85 ? 13.455 31.125 12.658 1.00 62.91 85 GLY A C 1
ATOM 674 O O . GLY A 1 85 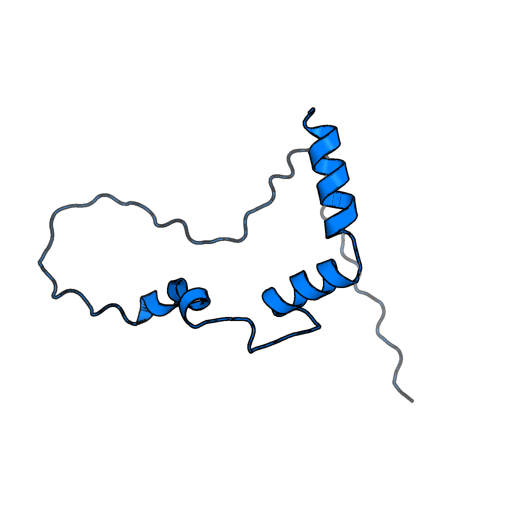? 12.366 30.678 13.021 1.00 62.91 85 GLY A O 1
ATOM 675 N N . PHE A 1 86 ? 13.701 32.426 12.545 1.00 63.81 86 PHE A N 1
ATOM 676 C CA . PHE A 1 86 ? 12.643 33.417 12.467 1.00 63.81 86 PHE A CA 1
ATOM 677 C C . PHE A 1 86 ? 11.793 33.067 11.239 1.00 63.81 86 PHE A C 1
ATOM 679 O O . PHE A 1 86 ? 12.215 33.274 10.103 1.00 63.81 86 PHE A O 1
ATOM 686 N N . VAL A 1 87 ? 10.633 32.446 11.459 1.00 66.06 87 VAL A N 1
ATOM 687 C CA . VAL A 1 87 ? 9.702 32.107 10.380 1.00 66.06 87 VAL A CA 1
ATOM 688 C C . VAL A 1 87 ? 9.118 33.419 9.870 1.00 66.06 87 VAL A C 1
ATOM 690 O O . VAL A 1 87 ? 8.291 34.035 10.543 1.00 66.06 87 VAL A O 1
ATOM 693 N N . SER A 1 88 ? 9.562 33.874 8.698 1.00 70.06 88 SER A N 1
ATOM 694 C CA . SER A 1 88 ? 8.905 34.986 8.021 1.00 70.06 88 SER A CA 1
ATOM 695 C C . SER A 1 88 ? 7.538 34.515 7.505 1.00 70.06 88 SER A C 1
ATOM 697 O O . SER A 1 88 ? 7.446 33.455 6.878 1.00 70.06 88 SER A O 1
ATOM 699 N N . PRO A 1 89 ? 6.446 35.249 7.775 1.00 80.38 89 PRO A N 1
ATOM 700 C CA . PRO A 1 89 ? 5.154 34.913 7.199 1.00 80.38 89 PRO A CA 1
ATOM 701 C C . PRO A 1 89 ? 5.198 35.069 5.674 1.00 80.38 89 PRO A C 1
ATOM 703 O O . PRO A 1 89 ? 5.832 35.984 5.145 1.00 80.38 89 PRO A O 1
ATOM 706 N N . TYR A 1 90 ? 4.504 34.174 4.968 1.00 80.88 90 TYR A N 1
ATOM 707 C CA . TYR A 1 90 ? 4.332 34.279 3.521 1.00 80.88 90 TYR A CA 1
ATOM 708 C C . TYR A 1 90 ? 3.610 35.587 3.146 1.00 80.88 90 TYR A C 1
ATOM 710 O O . TYR A 1 90 ? 2.743 36.047 3.898 1.00 80.88 90 TYR A O 1
ATOM 718 N N . PRO A 1 91 ? 3.928 36.187 1.982 1.00 85.75 91 PRO A N 1
ATOM 719 C CA . PRO A 1 91 ? 3.209 37.354 1.487 1.00 85.75 91 PRO A CA 1
ATOM 720 C C . PRO A 1 91 ? 1.720 37.039 1.304 1.00 85.75 91 PRO A C 1
ATOM 722 O O . PRO A 1 91 ? 1.339 35.929 0.925 1.00 85.75 91 PRO A O 1
ATOM 725 N N . LYS A 1 92 ? 0.867 38.031 1.578 1.00 84.81 92 LYS A N 1
ATOM 726 C CA . LYS A 1 92 ? -0.586 37.895 1.437 1.00 84.81 92 LYS A CA 1
ATOM 727 C C . LYS A 1 92 ? -0.942 37.666 -0.036 1.00 84.81 92 LYS A C 1
ATOM 729 O O . LYS A 1 92 ? -0.421 38.357 -0.908 1.00 84.81 92 LYS A O 1
ATOM 734 N N . ALA A 1 93 ? -1.813 36.692 -0.301 1.00 84.69 93 ALA A N 1
ATOM 735 C CA . ALA A 1 93 ? -2.287 36.410 -1.653 1.00 84.69 93 ALA A CA 1
ATOM 736 C C . ALA A 1 93 ? -2.985 37.647 -2.263 1.00 84.69 93 ALA A C 1
ATOM 738 O O . ALA A 1 93 ? -3.621 38.399 -1.516 1.00 84.69 93 ALA A O 1
ATOM 739 N N . PRO A 1 94 ? -2.878 37.861 -3.588 1.00 87.31 94 PRO A N 1
ATOM 740 C CA . PRO A 1 94 ? -3.568 38.955 -4.265 1.00 87.31 94 PRO A CA 1
ATOM 741 C C . PRO A 1 94 ? -5.091 38.810 -4.153 1.00 87.31 94 PRO A C 1
ATOM 743 O O . PRO A 1 94 ? -5.613 37.701 -4.007 1.00 87.31 94 PRO A O 1
ATOM 746 N N . GLU A 1 95 ? -5.803 39.937 -4.227 1.00 86.31 95 GLU A N 1
ATOM 747 C CA . GLU A 1 95 ? -7.264 39.932 -4.275 1.00 86.31 95 GLU A CA 1
ATOM 748 C C . GLU A 1 95 ? -7.751 39.209 -5.534 1.00 86.31 95 GLU A C 1
ATOM 750 O O . GLU A 1 95 ? -7.155 39.293 -6.611 1.00 86.31 95 GLU A O 1
ATOM 755 N N . ARG A 1 96 ? -8.829 38.445 -5.376 1.00 78.12 96 ARG A N 1
ATOM 756 C CA . ARG A 1 96 ? -9.460 37.733 -6.479 1.00 78.12 96 ARG A CA 1
ATOM 757 C C . ARG A 1 96 ? -10.319 38.736 -7.254 1.00 78.12 96 ARG A C 1
ATOM 759 O O . ARG A 1 96 ? -11.313 39.196 -6.701 1.00 78.12 96 ARG A O 1
ATOM 766 N N . ASN A 1 97 ? -9.915 39.063 -8.484 1.00 73.44 97 ASN A N 1
ATOM 767 C CA . ASN A 1 97 ? -10.763 39.778 -9.449 1.00 73.44 97 ASN A CA 1
ATOM 768 C C . ASN A 1 97 ? -11.948 38.912 -9.892 1.00 73.44 97 ASN A C 1
ATOM 770 O O . ASN A 1 97 ? -11.764 37.672 -9.996 1.00 73.44 97 ASN A O 1
#

Organism: Ignelater luminosus (NCBI:txid2038154)

Foldseek 3Di:
DDPVVVVVVVCVVCVDPVNVQVVCCVVCHPVHDPVVDDVVNCPVVCPVVDDDDPDDDDDDDDPPPDPDPDPPPPPPPPDDPPDPDPDDDDDDDDDDD

pLDDT: mean 75.68, std 15.03, range [43.75, 96.75]